Protein AF-A0AAW7D444-F1 (afdb_monomer)

Secondary structure (DSSP, 8-state):
-PPEESSHHHHHHHHHHHHTS-HHHHHHHHHHHHH-HHHHHHHHEE--HHHHHHHHH-HHHHHHTSTTTT------

Nearest PDB structures (foldseek):
  2h1c-assembly1_A  TM=4.017E-01  e=6.763E+00  Neisseria gonorrhoeae

pLDDT: mean 83.04, std 15.11, range [35.28, 95.31]

Sequence (76 aa):
MKKLFFNQKGIEQKQQNMAQLPSQQLQEELLIMLYDTKNWVITNFILSKHQLEKLENAPEAFLRNFSLTSMNIVCN

Foldseek 3Di:
DDAFAPDPVSLVVVLVVLLPDDPVVNVVLVVCCVPPVLVSPVVRHDYDPVLNVCCVPPVVVSCVVPVPVDSPSPPD

Solvent-accessible surface area (backbone atoms only — not comparable to full-atom values): 4560 Å² total; per-residue (Å²): 131,84,60,33,52,74,47,72,71,32,49,54,51,49,52,55,56,46,75,69,42,58,70,69,60,36,50,53,53,51,51,42,42,72,79,36,42,67,59,45,47,62,67,50,27,48,65,54,72,69,54,46,54,40,44,73,77,39,41,69,71,53,47,68,79,45,80,72,89,66,72,79,71,76,83,125

Structure (mmCIF, N/CA/C/O backbone):
data_AF-A0AAW7D444-F1
#
_entry.id   AF-A0AAW7D444-F1
#
loop_
_atom_site.group_PDB
_atom_site.id
_atom_site.type_symbol
_atom_site.label_atom_id
_atom_site.label_alt_id
_atom_site.label_comp_id
_atom_site.label_asym_id
_atom_site.label_entity_id
_atom_site.label_seq_id
_at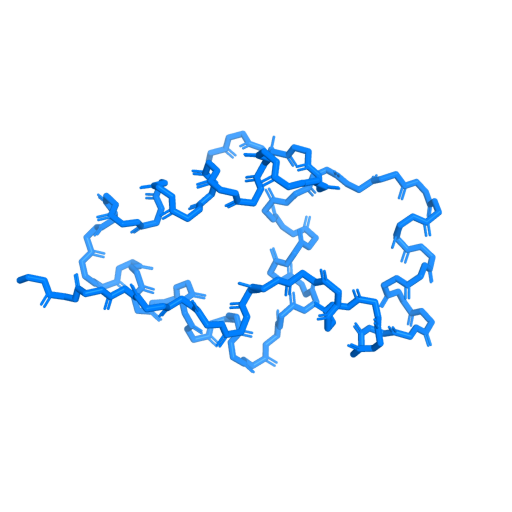om_site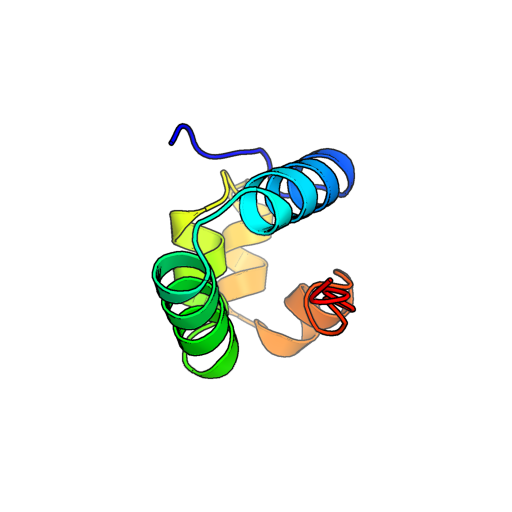.pdbx_PDB_ins_code
_atom_site.Cartn_x
_atom_site.Cartn_y
_atom_site.Cartn_z
_atom_site.occupancy
_atom_site.B_iso_or_equiv
_atom_site.auth_seq_id
_atom_site.auth_comp_id
_atom_site.auth_asym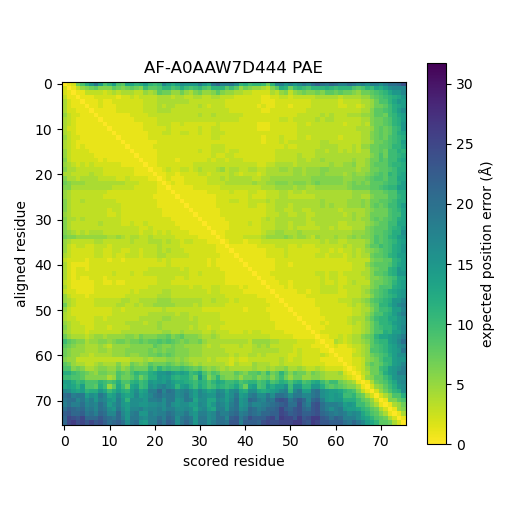_id
_atom_site.auth_atom_id
_atom_site.pdbx_PDB_model_num
ATOM 1 N N . MET A 1 1 ? -6.981 9.468 2.206 1.00 61.72 1 MET A N 1
ATOM 2 C CA . MET A 1 1 ? -5.648 9.792 2.770 1.00 61.72 1 MET A CA 1
ATOM 3 C C . MET A 1 1 ? -4.655 9.994 1.635 1.00 61.72 1 MET A C 1
ATOM 5 O O . MET A 1 1 ? -4.839 9.402 0.579 1.00 61.72 1 MET A O 1
ATOM 9 N N . LYS A 1 2 ? -3.623 10.822 1.825 1.00 80.56 2 LYS A N 1
ATOM 10 C CA . LYS A 1 2 ? -2.531 10.958 0.848 1.00 80.56 2 LYS A CA 1
ATOM 11 C C . LYS A 1 2 ? -1.711 9.659 0.819 1.00 80.56 2 LYS A C 1
ATOM 13 O O . LYS A 1 2 ? -1.438 9.106 1.881 1.00 80.56 2 LYS A O 1
ATOM 18 N N . LYS A 1 3 ? -1.324 9.187 -0.371 1.00 89.75 3 LYS A N 1
ATOM 19 C CA . LYS A 1 3 ? -0.448 8.011 -0.512 1.00 89.75 3 LYS A CA 1
ATOM 20 C C . LYS A 1 3 ? 0.924 8.276 0.121 1.00 89.75 3 LYS A C 1
ATOM 22 O O . LYS A 1 3 ? 1.439 9.393 0.032 1.00 89.75 3 LYS A O 1
ATOM 27 N N . LEU A 1 4 ? 1.510 7.249 0.731 1.00 92.31 4 LEU A N 1
ATOM 28 C CA . LEU A 1 4 ? 2.843 7.293 1.349 1.00 92.31 4 LEU A CA 1
ATOM 29 C C . LEU A 1 4 ? 3.890 6.704 0.399 1.00 92.31 4 LEU A C 1
ATOM 31 O O . LEU A 1 4 ? 3.547 5.928 -0.481 1.00 92.31 4 LEU A O 1
ATOM 35 N N . PHE A 1 5 ? 5.171 7.038 0.536 1.00 93.75 5 PHE A N 1
ATOM 36 C CA . PHE A 1 5 ? 6.199 6.393 -0.292 1.00 93.75 5 PHE A CA 1
ATOM 37 C C . PHE A 1 5 ? 6.344 4.911 0.065 1.00 93.75 5 PHE A C 1
ATOM 39 O O . PHE A 1 5 ? 6.333 4.562 1.243 1.00 93.75 5 PHE A O 1
ATOM 46 N N . PHE A 1 6 ? 6.517 4.044 -0.936 1.00 92.25 6 PHE A N 1
ATOM 47 C CA . PHE A 1 6 ? 6.756 2.620 -0.701 1.00 92.25 6 PHE A CA 1
ATOM 48 C C . PHE A 1 6 ? 8.209 2.369 -0.265 1.00 92.25 6 PHE A C 1
ATOM 50 O O . PHE A 1 6 ? 9.091 2.052 -1.065 1.00 92.25 6 PHE A O 1
ATOM 57 N N . ASN A 1 7 ? 8.467 2.588 1.021 1.00 89.88 7 ASN A N 1
ATOM 58 C CA . ASN A 1 7 ? 9.718 2.305 1.717 1.00 89.88 7 ASN A CA 1
ATOM 59 C C . ASN A 1 7 ? 9.423 1.991 3.194 1.00 89.88 7 ASN A C 1
ATOM 61 O O . ASN A 1 7 ? 8.278 2.099 3.630 1.00 89.88 7 ASN A O 1
ATOM 65 N N . GLN A 1 8 ? 10.451 1.639 3.969 1.00 86.56 8 GLN A N 1
ATOM 66 C CA . GLN A 1 8 ? 10.289 1.235 5.369 1.00 86.56 8 GLN A CA 1
ATOM 67 C C . GLN A 1 8 ? 9.521 2.270 6.209 1.00 86.56 8 GLN A C 1
ATOM 69 O O . GLN A 1 8 ? 8.527 1.935 6.846 1.00 86.56 8 GLN A O 1
ATOM 74 N N . LYS A 1 9 ? 9.910 3.548 6.128 1.00 90.62 9 LYS A N 1
ATOM 75 C CA . LYS A 1 9 ? 9.258 4.638 6.869 1.00 90.62 9 LYS A CA 1
ATOM 76 C C . LYS A 1 9 ? 7.790 4.816 6.471 1.00 90.62 9 LYS A C 1
ATOM 78 O O . LYS A 1 9 ? 6.939 5.054 7.322 1.00 90.62 9 LYS A O 1
ATOM 83 N N . GLY A 1 10 ? 7.486 4.722 5.177 1.00 91.56 10 GLY A N 1
ATOM 84 C CA . GLY A 1 10 ? 6.112 4.810 4.690 1.00 91.56 10 GLY A CA 1
ATOM 85 C C . GLY A 1 10 ? 5.256 3.631 5.148 1.00 91.56 10 GLY A C 1
ATOM 86 O O . GLY A 1 10 ? 4.094 3.829 5.498 1.00 91.56 10 GLY A O 1
ATOM 87 N N . ILE A 1 11 ? 5.826 2.425 5.194 1.00 89.44 11 ILE A N 1
ATOM 88 C CA . ILE A 1 11 ? 5.152 1.221 5.694 1.00 89.44 11 ILE A CA 1
ATOM 89 C C . ILE A 1 11 ? 4.846 1.359 7.186 1.00 89.44 11 ILE A C 1
ATOM 91 O O . ILE A 1 11 ? 3.693 1.193 7.575 1.00 89.44 11 ILE A O 1
ATOM 95 N N . GLU A 1 12 ? 5.828 1.742 8.001 1.00 88.56 12 GLU A N 1
ATOM 96 C CA . GLU A 1 12 ? 5.644 1.985 9.440 1.00 88.56 12 GLU A CA 1
ATOM 97 C C . GLU A 1 12 ? 4.570 3.047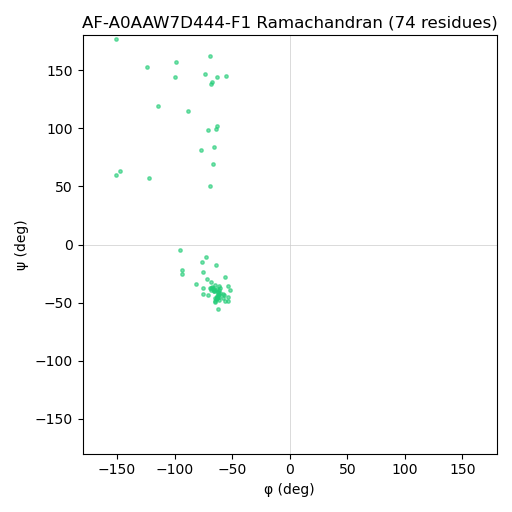 9.698 1.00 88.56 12 GLU A C 1
ATOM 99 O O . GLU A 1 12 ? 3.680 2.865 10.529 1.00 88.56 12 GLU A O 1
ATOM 104 N N . GLN A 1 13 ? 4.584 4.138 8.929 1.00 91.00 13 GLN A N 1
ATOM 105 C CA . GLN A 1 13 ? 3.570 5.178 9.054 1.00 91.00 13 GLN A CA 1
ATOM 106 C C . GLN A 1 13 ? 2.175 4.687 8.635 1.00 91.00 13 GLN A C 1
ATOM 108 O O . GLN A 1 13 ? 1.185 5.033 9.279 1.00 91.00 13 GLN A O 1
ATOM 113 N N . LYS A 1 14 ? 2.060 3.852 7.593 1.00 90.56 14 LYS A N 1
ATOM 114 C CA . LYS A 1 14 ? 0.773 3.240 7.225 1.00 90.56 14 LYS A CA 1
ATOM 115 C C . LYS A 1 14 ? 0.283 2.294 8.323 1.00 90.56 14 LYS A C 1
ATOM 117 O O . LYS A 1 14 ? -0.906 2.321 8.622 1.00 90.56 14 LYS A O 1
ATOM 122 N N . GLN A 1 15 ? 1.170 1.523 8.954 1.00 87.62 15 GLN A N 1
ATOM 123 C CA . GLN A 1 15 ? 0.822 0.661 10.088 1.00 87.62 15 GLN A CA 1
ATOM 124 C C . GLN A 1 15 ? 0.284 1.474 11.273 1.00 87.62 15 GLN A C 1
ATOM 126 O O . GLN A 1 15 ? -0.766 1.137 11.814 1.00 87.62 15 GLN A O 1
ATOM 131 N N . GLN A 1 16 ? 0.936 2.588 11.616 1.00 88.94 16 GLN A N 1
ATOM 132 C CA . GLN A 1 16 ? 0.455 3.508 12.654 1.00 88.94 16 GLN A CA 1
ATOM 133 C C . GLN A 1 16 ? -0.908 4.115 12.301 1.00 88.94 16 GLN A C 1
ATOM 135 O O . GLN A 1 16 ? -1.800 4.149 13.144 1.00 88.94 16 GLN A O 1
ATOM 140 N N . ASN A 1 17 ? -1.100 4.539 11.047 1.00 90.31 17 ASN A N 1
ATOM 141 C CA . ASN A 1 17 ? -2.387 5.060 10.583 1.00 90.31 17 ASN A CA 1
ATOM 142 C C . ASN A 1 17 ? -3.493 4.001 10.678 1.00 90.31 17 ASN A C 1
ATOM 144 O O . ASN A 1 17 ? -4.617 4.329 11.037 1.00 90.31 17 ASN A O 1
ATOM 148 N N . MET A 1 18 ? -3.181 2.740 10.367 1.00 88.62 18 MET A N 1
ATOM 149 C CA . MET A 1 18 ? -4.131 1.631 10.460 1.00 88.62 18 MET A CA 1
ATOM 150 C C . MET A 1 18 ? -4.488 1.278 11.903 1.00 88.62 18 MET A C 1
ATOM 152 O O . MET A 1 18 ? -5.650 1.014 12.180 1.00 88.62 18 MET A O 1
ATOM 156 N N . ALA A 1 19 ? -3.534 1.344 12.833 1.00 86.31 19 ALA A N 1
ATOM 157 C CA . ALA A 1 19 ? -3.793 1.125 14.258 1.00 86.31 19 ALA A CA 1
ATOM 158 C C . ALA A 1 19 ? -4.734 2.178 14.879 1.00 86.31 19 ALA A C 1
ATOM 160 O O . ALA A 1 19 ? -5.281 1.960 15.954 1.00 86.31 19 ALA A O 1
ATOM 161 N N . GLN A 1 20 ? -4.917 3.319 14.209 1.00 89.25 20 GLN A N 1
ATOM 162 C CA . GLN A 1 20 ? -5.827 4.395 14.615 1.00 89.25 20 GLN A CA 1
ATOM 163 C C . GLN A 1 20 ? -7.205 4.288 13.933 1.00 89.25 20 GLN A C 1
ATOM 165 O O . GLN A 1 20 ? -8.084 5.107 14.204 1.00 89.25 20 GLN A O 1
ATOM 170 N N . LEU A 1 21 ? -7.403 3.331 13.016 1.00 88.81 21 LEU A N 1
ATOM 171 C CA . LEU A 1 21 ? -8.676 3.164 12.318 1.00 88.81 21 LEU A CA 1
ATOM 172 C C . LEU A 1 21 ? -9.738 2.549 13.242 1.00 88.81 21 LEU A C 1
ATOM 174 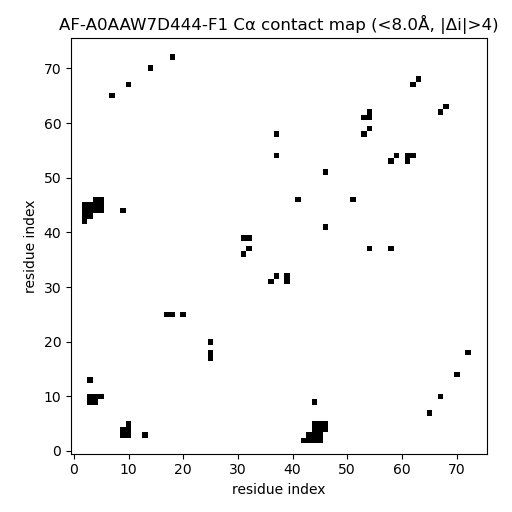O O . LEU A 1 21 ? -9.422 1.675 14.051 1.00 88.81 21 LEU A O 1
ATOM 178 N N . PRO A 1 22 ? -11.020 2.921 13.070 1.00 93.62 22 PRO A N 1
ATOM 179 C CA . PRO A 1 22 ? -12.128 2.178 13.660 1.00 93.62 22 PRO A CA 1
ATOM 180 C C . PRO A 1 22 ? -12.084 0.699 13.255 1.00 93.62 22 PRO A C 1
ATOM 182 O O . PRO A 1 22 ? -11.758 0.384 12.109 1.00 93.62 22 PRO A O 1
ATOM 185 N N . SER A 1 23 ? -12.484 -0.205 14.155 1.00 89.75 23 SER A N 1
ATOM 186 C CA . SER A 1 23 ? -12.350 -1.661 13.973 1.00 89.75 23 SER A CA 1
ATOM 187 C C . SER A 1 23 ? -12.930 -2.179 12.655 1.00 89.75 23 SER A C 1
ATOM 189 O O . SER A 1 23 ? -12.310 -3.017 12.008 1.00 89.75 23 SER A O 1
ATOM 191 N N . GLN A 1 24 ? -14.076 -1.647 12.216 1.00 91.38 24 GLN A N 1
ATOM 192 C CA . GLN A 1 24 ? -14.686 -2.032 10.940 1.00 91.38 24 GLN A CA 1
ATOM 193 C C . GLN A 1 24 ? -13.811 -1.641 9.737 1.00 91.38 24 GLN A C 1
ATOM 195 O O . GLN A 1 24 ? -13.565 -2.465 8.862 1.00 91.38 24 GLN A O 1
ATOM 200 N N . GLN A 1 25 ? -13.284 -0.414 9.714 1.00 89.75 25 GLN A N 1
ATOM 201 C CA . GLN A 1 25 ? -12.409 0.054 8.630 1.00 89.75 25 GLN A CA 1
ATOM 202 C C . GLN A 1 25 ? -11.073 -0.689 8.632 1.00 89.75 25 GLN A C 1
ATOM 204 O O . GLN A 1 25 ? -10.522 -0.999 7.579 1.00 89.75 25 GLN A O 1
ATOM 209 N N . LEU A 1 26 ? -10.558 -1.008 9.821 1.00 89.19 26 LEU A N 1
ATOM 210 C CA . LEU A 1 26 ? -9.362 -1.824 9.959 1.00 89.19 26 LEU A CA 1
ATOM 211 C C . LEU A 1 26 ? -9.585 -3.234 9.403 1.00 89.19 26 LEU A C 1
ATOM 213 O O . LEU A 1 26 ? -8.745 -3.740 8.663 1.00 89.19 26 LEU A O 1
ATOM 217 N N . GLN A 1 27 ? -10.727 -3.847 9.712 1.00 88.56 27 GLN A N 1
ATOM 218 C CA . GLN A 1 27 ? -11.093 -5.161 9.195 1.00 88.56 27 GLN A CA 1
ATOM 219 C C . GLN A 1 27 ? -11.223 -5.157 7.666 1.00 88.56 27 GLN A C 1
ATOM 221 O O . GLN A 1 27 ? -10.723 -6.073 7.016 1.00 88.56 27 GLN A O 1
ATOM 226 N N . GLU A 1 28 ? -11.833 -4.125 7.082 1.00 89.50 28 GLU A N 1
ATOM 227 C CA . GLU A 1 28 ? -11.927 -3.959 5.626 1.00 89.50 28 GLU A CA 1
ATOM 228 C C . GLU A 1 28 ? -10.540 -3.844 4.973 1.00 89.50 28 GLU A C 1
ATOM 230 O O . GLU A 1 28 ? -10.243 -4.571 4.024 1.00 89.50 28 GLU A O 1
ATOM 235 N N . GLU A 1 29 ? -9.650 -3.005 5.514 1.00 88.56 29 GLU A N 1
ATOM 236 C CA . GLU A 1 29 ? -8.275 -2.873 5.011 1.00 88.56 29 GLU A CA 1
ATOM 237 C C . GLU A 1 29 ? -7.501 -4.197 5.101 1.00 88.56 29 GLU A C 1
ATOM 239 O O . GLU A 1 29 ? -6.799 -4.563 4.158 1.00 88.56 29 GLU A O 1
ATOM 244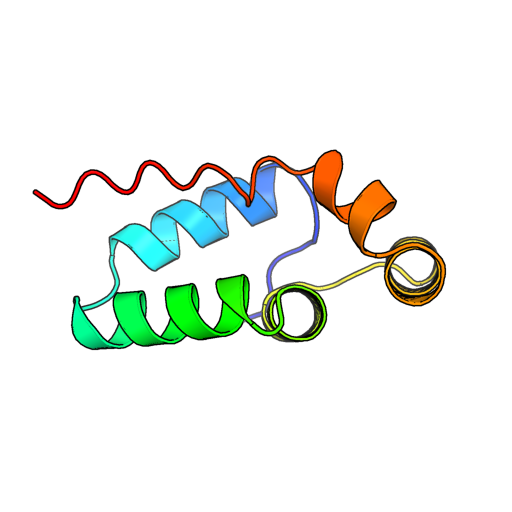 N N . LEU A 1 30 ? -7.645 -4.932 6.210 1.00 87.50 30 LEU A N 1
ATOM 245 C CA . LEU A 1 30 ? -6.996 -6.230 6.413 1.00 87.50 30 LEU A CA 1
ATOM 246 C C . LEU A 1 30 ? -7.512 -7.295 5.440 1.00 87.50 30 LEU A C 1
ATOM 248 O O . LEU A 1 30 ? -6.714 -8.064 4.904 1.00 87.50 30 LEU A O 1
ATOM 252 N N . LEU A 1 31 ? -8.820 -7.324 5.168 1.00 88.50 31 LEU A N 1
ATOM 253 C CA . LEU A 1 31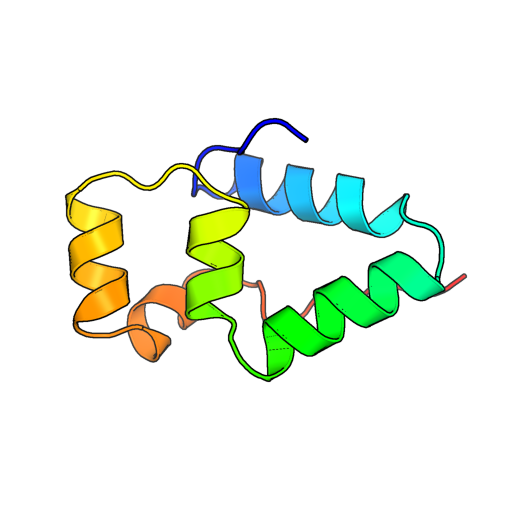 ? -9.408 -8.233 4.183 1.00 88.50 31 LEU A CA 1
ATOM 254 C C . LEU A 1 31 ? -8.872 -7.951 2.777 1.00 88.50 31 LEU A C 1
ATOM 256 O O . LEU A 1 31 ? -8.459 -8.881 2.086 1.00 88.50 31 LEU A O 1
ATOM 260 N N . ILE A 1 32 ? -8.809 -6.682 2.364 1.00 88.69 32 ILE A N 1
ATOM 261 C CA . ILE A 1 32 ? -8.237 -6.317 1.060 1.00 88.69 32 ILE A CA 1
ATOM 262 C C . ILE A 1 32 ? -6.757 -6.715 1.010 1.00 88.69 32 ILE A C 1
ATOM 264 O O . ILE A 1 32 ? -6.308 -7.260 0.008 1.00 88.69 32 ILE A O 1
ATOM 268 N N . MET A 1 33 ? -6.000 -6.520 2.093 1.00 87.81 33 MET A N 1
ATOM 269 C CA . MET A 1 33 ? -4.605 -6.964 2.161 1.00 87.81 33 MET A CA 1
ATOM 270 C C . MET A 1 33 ? -4.451 -8.479 2.005 1.00 87.81 33 MET A C 1
ATOM 272 O O . MET A 1 33 ? -3.494 -8.908 1.368 1.00 87.81 33 MET A O 1
ATOM 276 N N . LEU A 1 34 ? -5.366 -9.275 2.563 1.00 83.62 34 LEU A N 1
ATOM 277 C CA . LEU A 1 34 ? -5.333 -10.737 2.487 1.00 83.62 34 LEU A CA 1
ATOM 278 C C . LEU A 1 34 ? -5.660 -11.256 1.081 1.00 83.62 34 LEU A C 1
ATOM 280 O O . LEU A 1 34 ? -5.000 -12.174 0.601 1.00 83.62 34 LEU A O 1
ATOM 284 N N . TYR A 1 35 ? -6.674 -10.682 0.431 1.00 85.56 35 TYR A N 1
ATOM 285 C CA . TYR A 1 35 ? -7.176 -11.170 -0.858 1.00 85.56 35 TYR A CA 1
ATOM 286 C C . TYR A 1 35 ? -6.543 -10.482 -2.072 1.00 85.56 35 TYR A C 1
ATOM 288 O O . TYR A 1 35 ? -6.491 -11.070 -3.150 1.00 85.56 35 TYR A O 1
ATOM 296 N N . ASP A 1 36 ? -6.055 -9.251 -1.914 1.00 88.69 36 ASP A N 1
ATOM 297 C CA . ASP A 1 36 ? -5.500 -8.437 -2.993 1.00 88.69 36 ASP A CA 1
ATOM 298 C C . ASP A 1 36 ? -4.420 -7.469 -2.479 1.00 88.69 36 ASP A C 1
ATOM 300 O O . ASP A 1 36 ? -4.492 -6.239 -2.606 1.00 88.69 36 ASP A O 1
ATOM 304 N N . THR A 1 37 ? -3.366 -8.040 -1.887 1.00 86.50 37 THR A N 1
ATOM 305 C CA . THR A 1 37 ? -2.224 -7.273 -1.368 1.00 86.50 37 THR A CA 1
ATOM 306 C C . THR A 1 37 ? -1.622 -6.357 -2.434 1.00 86.50 37 THR A C 1
ATOM 308 O O . THR A 1 37 ? -1.187 -5.246 -2.131 1.00 86.50 37 THR A O 1
ATOM 311 N N . LYS A 1 38 ? -1.607 -6.802 -3.698 1.00 89.44 38 LYS A N 1
ATOM 312 C CA . LYS A 1 38 ? -1.043 -6.038 -4.814 1.00 89.44 38 LYS A CA 1
ATOM 313 C C . LYS A 1 38 ? -1.796 -4.724 -5.011 1.00 89.44 38 LYS A C 1
ATOM 315 O O . LYS A 1 38 ? -1.173 -3.659 -4.979 1.00 89.44 38 LYS A O 1
ATOM 320 N N . ASN A 1 39 ? -3.117 -4.778 -5.188 1.00 89.62 39 ASN A N 1
ATOM 321 C CA . ASN A 1 39 ? -3.900 -3.560 -5.378 1.00 89.62 39 ASN A CA 1
ATOM 322 C C . ASN A 1 39 ? -3.950 -2.719 -4.107 1.00 89.62 39 ASN A C 1
ATOM 324 O O . ASN A 1 39 ? -3.928 -1.487 -4.197 1.00 89.62 39 ASN A O 1
ATOM 328 N N . TRP A 1 40 ? -3.929 -3.346 -2.930 1.00 90.94 40 TRP A N 1
ATOM 329 C CA . TRP A 1 40 ? -3.802 -2.615 -1.675 1.00 90.94 40 TRP A CA 1
ATOM 330 C C . TRP A 1 40 ? -2.521 -1.769 -1.639 1.00 90.94 40 TRP A C 1
ATOM 332 O O . TRP A 1 40 ? -2.584 -0.577 -1.325 1.00 90.94 40 TRP A O 1
ATOM 342 N N . VAL A 1 41 ? -1.373 -2.331 -2.037 1.00 91.44 41 VAL A N 1
ATOM 343 C CA . VAL A 1 41 ? -0.095 -1.602 -2.097 1.00 91.44 41 VAL A CA 1
ATOM 344 C C . VAL A 1 41 ? -0.151 -0.456 -3.109 1.00 91.44 41 VAL A C 1
ATOM 346 O O . VAL A 1 41 ? 0.222 0.668 -2.777 1.00 91.44 41 VAL A O 1
ATOM 349 N N . ILE A 1 42 ? -0.672 -0.695 -4.315 1.00 92.38 42 ILE A N 1
ATOM 350 C CA . ILE A 1 42 ? -0.805 0.338 -5.361 1.00 92.38 42 ILE A CA 1
ATOM 351 C C . ILE A 1 42 ? -1.718 1.483 -4.903 1.00 92.38 42 ILE A C 1
ATOM 353 O O . ILE A 1 42 ? -1.485 2.654 -5.223 1.00 92.38 42 ILE A O 1
ATOM 357 N N . THR A 1 43 ? -2.760 1.169 -4.139 1.00 91.75 43 THR A N 1
ATOM 358 C CA . THR A 1 43 ? -3.731 2.154 -3.652 1.00 91.75 43 THR A CA 1
ATOM 359 C C . THR A 1 43 ? -3.165 2.985 -2.506 1.00 91.75 43 THR A C 1
ATOM 361 O O . THR A 1 43 ? -3.400 4.192 -2.452 1.00 91.75 43 THR A O 1
ATOM 364 N N . ASN A 1 44 ? -2.372 2.376 -1.627 1.00 91.19 44 ASN A N 1
ATOM 365 C CA . ASN A 1 44 ? -1.891 3.024 -0.409 1.00 91.19 44 ASN A CA 1
ATOM 366 C C . ASN A 1 44 ? -0.525 3.697 -0.552 1.00 91.19 44 ASN A C 1
ATOM 368 O O . ASN A 1 44 ? -0.223 4.629 0.205 1.00 91.19 44 ASN A O 1
ATOM 372 N N . PHE A 1 45 ? 0.275 3.286 -1.536 1.00 93.81 45 PHE A N 1
ATOM 373 C CA . PHE A 1 45 ? 1.635 3.775 -1.692 1.00 93.81 45 PHE A CA 1
ATOM 374 C C . PHE A 1 45 ? 1.928 4.391 -3.060 1.00 93.81 45 PHE A C 1
ATOM 376 O O . PHE A 1 45 ? 1.324 4.077 -4.082 1.00 93.81 45 PHE A O 1
ATOM 383 N N . ILE A 1 46 ? 2.892 5.305 -3.059 1.00 95.31 46 ILE A N 1
ATOM 384 C CA . ILE A 1 46 ? 3.577 5.814 -4.237 1.00 95.31 46 ILE A CA 1
ATOM 385 C C . ILE A 1 46 ? 4.763 4.886 -4.478 1.00 95.31 46 ILE A C 1
ATOM 387 O O . ILE A 1 46 ? 5.686 4.827 -3.661 1.00 95.31 46 ILE A O 1
ATOM 391 N N . LEU A 1 47 ? 4.722 4.176 -5.600 1.00 94.12 47 LEU A N 1
ATOM 392 C CA . LEU A 1 47 ? 5.797 3.311 -6.060 1.00 94.12 47 LEU A CA 1
ATOM 393 C C . LEU A 1 47 ? 6.614 4.034 -7.131 1.00 94.12 47 LEU A C 1
ATOM 395 O O . LEU A 1 47 ? 6.066 4.763 -7.959 1.00 94.12 47 LEU A O 1
ATOM 399 N N . SER A 1 48 ? 7.926 3.813 -7.139 1.00 95.06 48 SER A N 1
ATOM 400 C CA . SER A 1 48 ? 8.741 4.144 -8.307 1.00 95.06 48 SER A CA 1
ATOM 401 C C . SER A 1 48 ? 8.408 3.205 -9.471 1.00 95.06 48 SER A C 1
ATOM 403 O O . SER A 1 48 ? 7.871 2.114 -9.269 1.00 95.06 48 SER A O 1
ATOM 405 N N . LYS A 1 49 ? 8.777 3.593 -10.696 1.00 94.31 49 LYS A N 1
ATOM 406 C CA . LYS A 1 49 ? 8.558 2.763 -11.890 1.00 94.31 49 LYS A CA 1
ATOM 407 C C . LYS A 1 49 ? 9.145 1.351 -11.728 1.00 94.31 49 LYS A C 1
ATOM 409 O O . LYS A 1 49 ? 8.453 0.372 -11.962 1.00 94.31 49 LYS A O 1
ATOM 414 N N . HIS A 1 50 ? 10.372 1.253 -11.215 1.00 93.12 50 HIS A N 1
ATOM 415 C CA . HIS A 1 50 ? 11.041 -0.028 -10.950 1.00 93.12 50 HIS A CA 1
ATOM 416 C C . HIS A 1 50 ? 10.322 -0.880 -9.896 1.00 93.12 50 HIS A C 1
ATOM 418 O O . HIS A 1 50 ? 10.261 -2.101 -9.997 1.00 93.12 50 HIS A O 1
ATOM 424 N N . GLN A 1 51 ? 9.778 -0.245 -8.854 1.00 92.62 51 GLN A N 1
ATOM 425 C CA . GLN A 1 51 ? 9.005 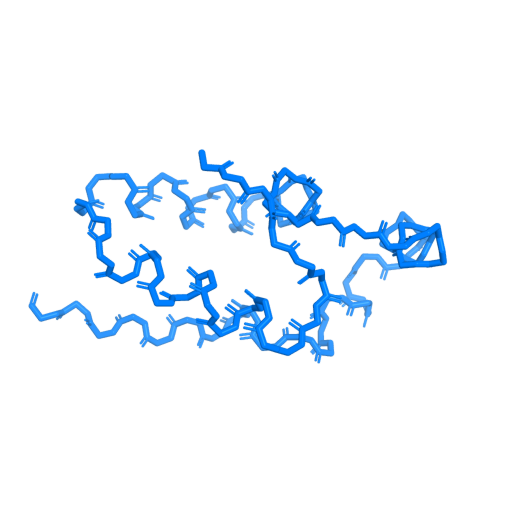-0.950 -7.829 1.00 92.62 51 GLN A CA 1
ATOM 426 C C . GLN A 1 51 ? 7.683 -1.477 -8.391 1.00 92.62 51 GLN A C 1
ATOM 428 O O . GLN A 1 51 ? 7.297 -2.593 -8.058 1.00 92.62 51 GLN A O 1
ATOM 433 N N . LEU A 1 52 ? 7.024 -0.705 -9.258 1.00 93.75 52 LEU A N 1
ATOM 434 C CA . LEU A 1 52 ? 5.812 -1.139 -9.944 1.00 93.75 52 LEU A CA 1
ATOM 435 C C . LEU A 1 52 ? 6.100 -2.327 -10.874 1.00 93.75 52 LEU A C 1
ATOM 437 O O . LEU A 1 52 ? 5.426 -3.344 -10.778 1.00 93.75 52 LEU A O 1
ATOM 441 N N . GLU A 1 53 ? 7.157 -2.248 -11.685 1.00 93.50 53 GLU A N 1
ATOM 442 C CA . GLU A 1 53 ? 7.585 -3.346 -12.563 1.00 93.50 53 GLU A CA 1
ATOM 443 C C . GLU A 1 53 ? 7.889 -4.627 -11.769 1.00 93.50 53 GLU A C 1
ATOM 445 O O . GLU A 1 53 ? 7.485 -5.721 -12.163 1.00 93.50 53 GLU A O 1
ATOM 450 N N . LYS A 1 54 ? 8.562 -4.519 -10.617 1.00 90.56 54 LYS A N 1
ATOM 451 C CA . LYS A 1 54 ? 8.802 -5.675 -9.738 1.00 90.56 54 LYS A CA 1
ATOM 452 C C . LYS A 1 54 ? 7.518 -6.234 -9.130 1.00 90.56 54 LYS A C 1
ATOM 454 O O . LYS A 1 54 ? 7.380 -7.453 -9.041 1.00 90.56 54 LYS A O 1
ATOM 459 N N . LEU A 1 55 ? 6.599 -5.363 -8.719 1.00 90.38 55 LEU A N 1
ATOM 460 C CA . LEU A 1 55 ? 5.308 -5.756 -8.163 1.00 90.38 55 LEU A CA 1
ATOM 461 C C . LEU A 1 55 ? 4.429 -6.468 -9.206 1.00 90.38 55 LEU A C 1
ATOM 463 O O . LEU A 1 55 ? 3.703 -7.389 -8.849 1.00 90.38 55 LEU A O 1
ATOM 467 N N . GLU A 1 56 ? 4.500 -6.079 -10.480 1.00 90.75 56 GLU A N 1
ATOM 468 C CA . GLU A 1 56 ? 3.754 -6.737 -11.560 1.00 90.75 56 GLU A CA 1
ATOM 469 C C . GLU A 1 56 ? 4.353 -8.087 -11.960 1.00 90.75 56 GLU A C 1
ATOM 471 O O . GLU A 1 56 ? 3.613 -9.053 -12.134 1.00 90.75 56 GLU A O 1
ATOM 476 N N . ASN A 1 57 ? 5.681 -8.173 -12.068 1.00 91.25 57 ASN A N 1
ATOM 477 C CA . ASN A 1 57 ? 6.353 -9.379 -12.555 1.00 91.25 57 ASN A CA 1
ATOM 478 C C . ASN A 1 57 ? 6.532 -10.462 -11.482 1.00 91.25 57 ASN A C 1
ATOM 480 O O . ASN A 1 57 ? 6.517 -11.650 -11.796 1.00 91.25 57 ASN A O 1
ATOM 484 N N . ALA A 1 58 ? 6.743 -10.075 -10.221 1.00 86.38 58 ALA A N 1
ATOM 485 C CA . ALA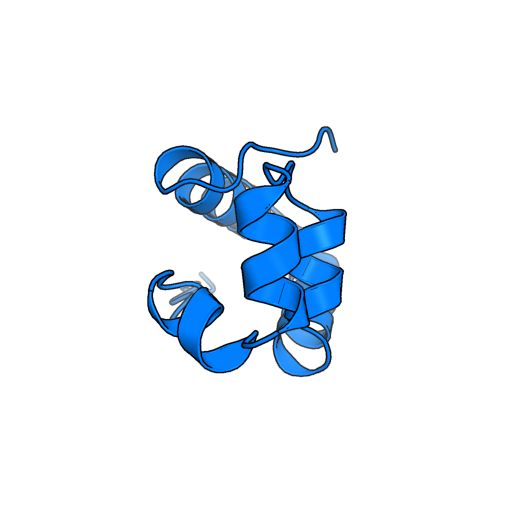 A 1 58 ? 7.022 -11.006 -9.128 1.00 86.38 58 ALA A CA 1
ATOM 486 C C . ALA A 1 58 ? 6.445 -10.503 -7.787 1.00 86.38 58 ALA A C 1
ATOM 488 O O . ALA A 1 58 ? 7.206 -10.250 -6.845 1.00 86.38 58 ALA A O 1
ATOM 489 N N . PRO A 1 59 ? 5.108 -10.364 -7.668 1.00 83.88 59 PRO A N 1
ATOM 490 C CA . PRO A 1 59 ? 4.455 -9.734 -6.519 1.00 83.88 59 PRO A CA 1
ATOM 491 C C . PRO A 1 59 ? 4.827 -10.388 -5.190 1.00 83.88 59 PRO A C 1
ATOM 493 O O . PRO A 1 59 ? 5.238 -9.696 -4.265 1.00 83.88 59 PRO A O 1
ATOM 496 N N . GLU A 1 60 ? 4.763 -11.716 -5.085 1.00 82.38 60 GLU A N 1
ATOM 497 C CA . GLU A 1 60 ? 5.074 -12.404 -3.828 1.00 82.38 60 GLU A CA 1
ATOM 498 C C . GLU A 1 60 ? 6.525 -12.201 -3.386 1.00 82.38 60 GLU A C 1
ATOM 500 O O . GLU A 1 60 ? 6.788 -11.940 -2.215 1.00 82.38 60 GLU A O 1
ATOM 505 N N . ALA A 1 61 ? 7.484 -12.330 -4.307 1.00 83.50 61 ALA A N 1
ATOM 506 C CA . ALA A 1 61 ? 8.902 -12.180 -3.992 1.00 83.50 61 ALA A CA 1
ATOM 507 C C . ALA A 1 61 ? 9.240 -10.726 -3.640 1.00 83.50 61 ALA A C 1
ATOM 509 O O . ALA A 1 61 ? 10.036 -10.469 -2.738 1.00 83.50 61 ALA A O 1
ATOM 510 N N . PHE A 1 62 ? 8.611 -9.772 -4.328 1.00 84.19 62 PHE A N 1
ATOM 511 C CA . PHE A 1 62 ? 8.755 -8.354 -4.037 1.00 84.19 62 PHE A CA 1
ATOM 512 C C . PHE A 1 62 ? 8.195 -8.012 -2.654 1.00 84.19 62 PHE A C 1
ATOM 514 O O . PHE A 1 62 ? 8.898 -7.391 -1.857 1.00 84.19 62 PHE A O 1
ATOM 521 N N . LEU A 1 63 ? 6.974 -8.467 -2.356 1.00 82.00 63 LEU A N 1
ATOM 522 C CA . LEU A 1 63 ? 6.258 -8.169 -1.118 1.00 82.00 63 LEU A CA 1
ATOM 523 C C . LEU A 1 63 ? 6.836 -8.889 0.104 1.00 82.00 63 LEU A C 1
ATOM 525 O O . LEU A 1 63 ? 6.801 -8.310 1.180 1.00 82.00 63 LEU A O 1
ATOM 529 N N . ARG A 1 64 ? 7.440 -10.078 -0.038 1.00 78.00 64 ARG A N 1
ATOM 530 C CA . ARG A 1 64 ? 8.114 -10.788 1.074 1.00 78.00 64 ARG A CA 1
ATOM 531 C C . ARG A 1 64 ? 9.209 -9.970 1.759 1.00 78.00 64 ARG A C 1
ATOM 533 O O . ARG A 1 64 ? 9.461 -10.179 2.940 1.00 78.00 64 ARG A O 1
ATOM 540 N N . ASN A 1 65 ? 9.851 -9.047 1.040 1.00 70.56 65 ASN A N 1
ATOM 541 C CA . ASN A 1 65 ? 10.891 -8.181 1.611 1.00 70.56 65 ASN A CA 1
ATOM 542 C C . ASN A 1 65 ? 10.327 -7.100 2.539 1.00 70.56 65 ASN A C 1
ATOM 544 O O . ASN A 1 65 ? 11.084 -6.408 3.215 1.00 70.56 65 ASN A O 1
ATOM 548 N N . PHE A 1 66 ? 9.009 -6.929 2.544 1.00 70.56 66 PHE A N 1
ATOM 549 C CA . PHE A 1 66 ? 8.312 -5.955 3.352 1.00 70.56 66 PHE A CA 1
ATOM 550 C C . PHE A 1 66 ? 7.461 -6.732 4.351 1.00 70.56 66 PHE A C 1
ATOM 552 O O . PHE A 1 66 ? 6.592 -7.504 3.953 1.00 70.56 66 PHE A O 1
ATOM 559 N N . SER A 1 67 ? 7.706 -6.547 5.650 1.00 63.91 67 SER A N 1
ATOM 560 C CA . SER A 1 67 ? 6.975 -7.211 6.743 1.00 63.91 67 SER A CA 1
ATOM 561 C C . SER A 1 67 ? 5.525 -6.713 6.875 1.00 63.91 67 SER A C 1
ATOM 563 O O . SER A 1 67 ? 5.078 -6.311 7.944 1.00 63.91 67 SER A O 1
ATOM 565 N N . LEU A 1 68 ? 4.782 -6.700 5.768 1.00 62.59 68 LEU A N 1
ATOM 566 C CA . LEU A 1 68 ? 3.352 -6.419 5.692 1.00 62.59 68 LEU A CA 1
ATOM 567 C C . LEU A 1 68 ? 2.531 -7.617 6.192 1.00 62.59 68 LEU A C 1
ATOM 569 O O . LEU A 1 68 ? 1.408 -7.444 6.646 1.00 62.59 68 LEU A O 1
ATOM 573 N N . THR A 1 69 ? 3.103 -8.824 6.142 1.00 51.31 69 THR A N 1
ATOM 574 C CA . THR A 1 69 ? 2.444 -10.094 6.492 1.00 51.31 69 THR A CA 1
ATOM 575 C C . THR A 1 69 ? 2.295 -10.331 7.993 1.00 51.31 69 THR A C 1
ATOM 577 O O . THR A 1 69 ? 1.505 -11.176 8.397 1.00 51.31 69 THR A O 1
ATOM 580 N N . SER A 1 70 ? 3.010 -9.580 8.830 1.00 46.62 70 SER A N 1
ATOM 581 C CA . SER A 1 70 ? 2.932 -9.678 10.288 1.00 46.62 70 SER A CA 1
ATOM 582 C C . SER A 1 70 ? 2.539 -8.334 10.888 1.00 46.62 70 SER A C 1
ATOM 584 O O . SER A 1 70 ? 3.254 -7.762 11.712 1.00 46.62 70 SER A O 1
ATOM 586 N N . MET A 1 71 ? 1.394 -7.802 10.468 1.00 51.47 71 MET A N 1
ATOM 587 C CA . MET A 1 71 ? 0.678 -6.846 11.300 1.00 51.47 71 MET A CA 1
ATOM 588 C C . MET A 1 71 ? 0.206 -7.586 12.561 1.00 51.47 71 MET A C 1
ATOM 590 O O . MET A 1 71 ? -0.928 -8.045 12.637 1.00 51.47 71 MET A O 1
ATOM 594 N N . ASN A 1 72 ? 1.089 -7.703 13.560 1.00 44.03 72 ASN A N 1
ATOM 595 C CA . ASN A 1 72 ? 0.701 -7.903 14.957 1.00 44.03 72 ASN A CA 1
ATOM 596 C C . ASN A 1 72 ? -0.017 -6.625 15.409 1.00 44.03 72 ASN A C 1
ATOM 598 O O . ASN A 1 72 ? 0.513 -5.817 16.170 1.00 44.03 72 ASN A O 1
ATOM 602 N N . ILE A 1 73 ? -1.210 -6.394 14.864 1.00 48.03 73 ILE A N 1
ATOM 603 C CA . ILE A 1 73 ? -2.145 -5.437 15.423 1.00 48.03 73 ILE A CA 1
ATOM 604 C C . ILE A 1 73 ? -2.615 -6.099 16.708 1.00 48.03 73 ILE A C 1
ATOM 606 O O . ILE A 1 73 ? -3.449 -7.001 16.698 1.00 48.03 73 ILE A O 1
ATOM 610 N N . VAL A 1 74 ? -2.008 -5.693 17.818 1.00 38.50 74 VAL A N 1
ATOM 611 C CA . VAL A 1 74 ? -2.574 -5.944 19.135 1.00 38.50 74 VAL A CA 1
ATOM 612 C C . VAL A 1 74 ? -3.881 -5.160 19.161 1.00 38.50 74 VAL A C 1
ATOM 614 O O . VAL A 1 74 ? -3.874 -3.938 19.304 1.00 38.50 74 VAL A O 1
ATOM 617 N N . CYS A 1 75 ? -4.995 -5.850 18.928 1.00 35.28 75 CYS A N 1
ATOM 618 C CA . CYS A 1 75 ? -6.306 -5.342 19.296 1.00 35.28 75 CYS A CA 1
ATOM 619 C C . CYS A 1 75 ? -6.293 -5.218 20.823 1.00 35.28 75 CYS A C 1
ATOM 621 O O . CYS A 1 75 ? -6.340 -6.237 21.512 1.00 35.28 75 CYS A O 1
ATOM 623 N N . ASN A 1 76 ? -6.127 -3.997 21.330 1.00 36.62 76 ASN A N 1
ATOM 624 C CA . ASN A 1 76 ? -6.490 -3.680 22.710 1.00 36.62 76 ASN A CA 1
ATOM 625 C C . ASN A 1 76 ? -8.010 -3.582 22.822 1.00 36.62 76 ASN A C 1
ATOM 627 O O . ASN A 1 76 ? -8.623 -3.026 21.880 1.00 36.62 76 ASN A O 1
#

Mean predicted aligned error: 5.5 Å

Radius of gyration: 12.24 Å; Cα contacts (8 Å, |Δi|>4): 42; chains: 1; bounding box: 26×23×35 Å